Protein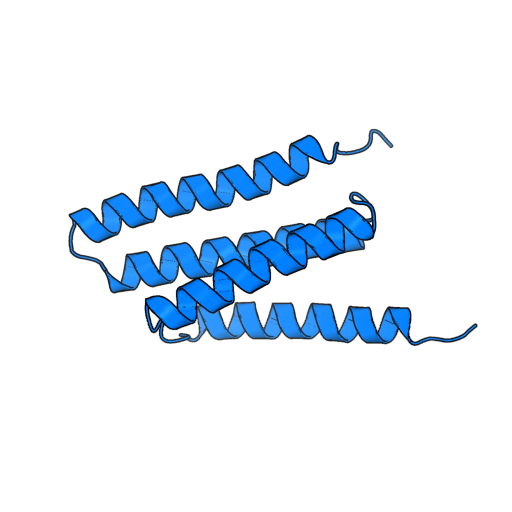 AF-A0A7J3MWX6-F1 (afdb_monomer)

Structure (mmCIF, N/CA/C/O backbone):
data_AF-A0A7J3MWX6-F1
#
_entry.id   AF-A0A7J3MWX6-F1
#
loop_
_atom_site.group_PDB
_atom_site.id
_atom_site.type_symbol
_atom_site.label_atom_id
_atom_site.label_alt_id
_atom_site.label_comp_id
_atom_site.label_asym_id
_atom_site.label_entity_id
_atom_site.label_seq_id
_atom_site.pdbx_PDB_ins_code
_atom_site.Cartn_x
_atom_site.Cartn_y
_atom_site.Cartn_z
_atom_site.occupancy
_atom_site.B_iso_or_equiv
_atom_site.auth_seq_id
_atom_site.auth_comp_id
_atom_site.auth_asym_id
_atom_site.auth_atom_id
_atom_site.pdbx_PDB_model_num
ATOM 1 N N . MET A 1 1 ? -12.658 14.880 23.080 1.00 43.94 1 MET A N 1
ATOM 2 C CA . MET A 1 1 ? -11.584 14.624 22.103 1.00 43.94 1 MET A CA 1
ATOM 3 C C . MET A 1 1 ? -12.183 14.924 20.749 1.00 43.94 1 MET A C 1
ATOM 5 O O . MET A 1 1 ? -13.185 14.306 20.415 1.00 43.94 1 MET A O 1
ATOM 9 N N . GLU A 1 2 ? -11.693 15.955 20.065 1.00 46.09 2 GLU A N 1
ATOM 10 C CA . GLU A 1 2 ? -12.142 16.281 18.708 1.00 46.09 2 GLU A CA 1
ATOM 11 C C . GLU A 1 2 ? -11.782 15.096 17.812 1.00 46.09 2 GLU A C 1
ATOM 13 O O . GLU A 1 2 ? -10.612 14.740 17.679 1.00 46.09 2 GLU A O 1
ATOM 18 N N . GLY A 1 3 ? -12.806 14.396 17.323 1.00 53.44 3 GLY A N 1
ATOM 19 C CA . GLY A 1 3 ? -12.628 13.202 16.514 1.00 53.44 3 GLY A CA 1
ATOM 20 C C . GLY A 1 3 ? -11.945 13.574 15.207 1.00 53.44 3 GLY A C 1
ATOM 21 O O . GLY A 1 3 ? -12.456 14.403 14.455 1.00 53.44 3 GLY A O 1
ATOM 22 N N . VAL A 1 4 ? -10.802 12.952 14.930 1.00 59.94 4 VAL A N 1
ATOM 23 C CA . VAL A 1 4 ? -10.274 12.876 13.567 1.00 59.94 4 VAL A CA 1
ATOM 24 C C . VAL A 1 4 ? -11.399 12.313 12.698 1.00 59.94 4 VAL A C 1
ATOM 26 O O . VAL A 1 4 ? -11.901 11.225 12.976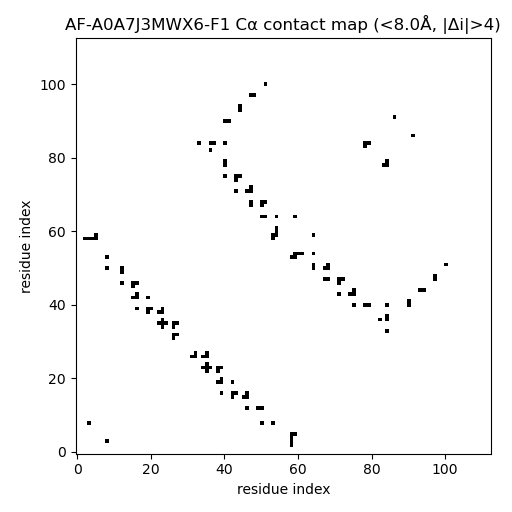 1.00 59.94 4 VAL A O 1
ATOM 29 N N . SER A 1 5 ? -11.868 13.076 11.710 1.00 71.12 5 SER A N 1
ATOM 30 C CA . SER A 1 5 ? -12.989 12.629 10.885 1.00 71.12 5 SER A CA 1
ATOM 31 C C . SER A 1 5 ? -12.535 11.487 9.976 1.00 71.12 5 SER A C 1
ATOM 33 O O . SER A 1 5 ? -11.437 11.532 9.421 1.00 71.12 5 SER A O 1
ATOM 35 N N . LYS A 1 6 ? -13.394 10.476 9.784 1.00 71.44 6 LYS A N 1
ATOM 36 C CA . LYS A 1 6 ? -13.203 9.395 8.796 1.00 71.44 6 LYS A CA 1
ATOM 37 C C . LYS A 1 6 ? -12.720 9.937 7.443 1.00 71.44 6 LYS A C 1
ATOM 39 O O . LYS A 1 6 ? -11.778 9.405 6.868 1.00 71.44 6 LYS A O 1
ATOM 44 N N . LEU A 1 7 ? -13.301 11.059 7.015 1.00 76.06 7 LEU A N 1
ATOM 45 C CA . LEU A 1 7 ? -12.948 11.759 5.782 1.00 76.06 7 LEU A CA 1
ATOM 46 C C . LEU A 1 7 ? -11.466 12.168 5.729 1.00 76.06 7 LEU A C 1
ATOM 48 O O . LEU A 1 7 ? -10.834 12.047 4.687 1.00 76.06 7 LEU A O 1
ATOM 52 N N . LEU A 1 8 ? -10.893 12.640 6.843 1.00 80.69 8 LEU A N 1
ATOM 53 C CA . LEU A 1 8 ? -9.481 13.025 6.892 1.00 80.69 8 LEU A CA 1
ATOM 54 C C . LEU A 1 8 ? -8.560 11.808 6.741 1.00 80.69 8 LEU A C 1
ATOM 56 O O . LEU A 1 8 ? -7.526 11.898 6.087 1.00 80.69 8 LEU A O 1
ATOM 60 N N . ILE A 1 9 ? -8.939 10.672 7.327 1.00 75.00 9 ILE A N 1
ATOM 61 C CA . ILE A 1 9 ? -8.169 9.426 7.243 1.00 75.00 9 ILE A CA 1
ATOM 62 C C . ILE A 1 9 ? -8.220 8.851 5.826 1.00 75.00 9 ILE A C 1
ATOM 64 O O . ILE A 1 9 ? -7.187 8.466 5.279 1.00 75.00 9 ILE A O 1
ATOM 68 N N . GLU A 1 10 ? -9.405 8.829 5.217 1.00 75.25 10 GLU A N 1
ATOM 69 C CA . GLU A 1 10 ? -9.574 8.432 3.817 1.00 75.25 10 GLU A CA 1
ATOM 70 C C . GLU A 1 10 ? -8.749 9.333 2.894 1.00 75.25 10 GLU A C 1
ATOM 72 O O . GLU A 1 10 ? -8.020 8.821 2.047 1.00 75.25 10 GLU A O 1
ATOM 77 N N . GLN A 1 11 ? -8.775 10.651 3.119 1.00 83.88 11 GLN A N 1
ATOM 78 C CA . GLN A 1 11 ? -7.971 11.599 2.349 1.00 83.88 11 GLN A CA 1
ATOM 79 C C . GLN A 1 11 ? -6.473 11.310 2.478 1.00 83.88 11 GLN A C 1
ATOM 81 O O . GLN A 1 11 ? -5.782 11.253 1.471 1.00 83.88 11 GLN A O 1
ATOM 86 N N . GLN A 1 12 ? -5.964 11.045 3.683 1.00 83.56 12 GLN A N 1
ATOM 87 C CA . GLN A 1 12 ? -4.549 10.709 3.873 1.00 83.56 12 GLN A CA 1
ATOM 88 C C . GLN A 1 12 ? -4.140 9.422 3.149 1.00 83.56 12 GLN A C 1
ATOM 90 O O . GLN A 1 12 ? -3.037 9.343 2.611 1.00 83.56 12 GLN A O 1
ATOM 95 N N . ILE A 1 13 ? -5.012 8.410 3.127 1.00 83.06 13 ILE A N 1
ATOM 96 C CA . ILE A 1 13 ? -4.762 7.172 2.378 1.00 83.06 13 ILE A CA 1
ATOM 97 C C . ILE A 1 13 ? -4.721 7.465 0.875 1.00 83.06 13 ILE A C 1
ATOM 99 O O . ILE A 1 13 ? -3.807 7.005 0.188 1.00 83.06 13 ILE A O 1
ATOM 103 N N . VAL A 1 14 ? -5.678 8.247 0.371 1.00 83.88 14 VAL A N 1
ATOM 104 C CA . VAL A 1 14 ? -5.722 8.664 -1.037 1.00 83.88 14 VAL A CA 1
ATOM 105 C C . VAL A 1 14 ? -4.470 9.457 -1.403 1.00 83.88 14 VAL A C 1
ATOM 107 O O . VAL A 1 14 ? -3.819 9.114 -2.385 1.00 83.88 14 VAL A O 1
ATOM 110 N N . ASP A 1 15 ? -4.064 10.424 -0.582 1.00 86.69 15 ASP A N 1
ATOM 111 C CA . ASP A 1 15 ? -2.884 11.259 -0.820 1.00 86.69 15 ASP A CA 1
ATOM 112 C C . ASP A 1 15 ? -1.603 10.414 -0.933 1.00 86.69 15 ASP A C 1
ATOM 114 O O . ASP A 1 15 ? -0.779 10.643 -1.822 1.00 86.69 15 ASP A O 1
ATOM 118 N N . VAL A 1 16 ? -1.437 9.399 -0.072 1.00 85.38 16 VAL A N 1
ATOM 119 C CA . VAL A 1 16 ? -0.302 8.458 -0.138 1.00 85.38 16 VAL A CA 1
ATOM 120 C C . VAL A 1 16 ? -0.293 7.704 -1.468 1.00 85.38 16 VAL A C 1
ATOM 122 O O . VAL A 1 16 ? 0.754 7.593 -2.114 1.00 85.38 16 VAL A O 1
ATOM 125 N N . LEU A 1 17 ? -1.449 7.195 -1.897 1.00 85.44 17 LEU A N 1
ATOM 126 C CA . LEU A 1 17 ? -1.569 6.417 -3.129 1.00 85.44 17 LEU A CA 1
ATOM 127 C C . LEU A 1 17 ? -1.403 7.285 -4.382 1.00 85.44 17 LEU A C 1
ATOM 129 O O . LEU A 1 17 ? -0.725 6.871 -5.322 1.00 85.44 17 LEU A O 1
ATOM 133 N N . GLU A 1 18 ? -1.971 8.490 -4.402 1.00 87.19 18 GLU A N 1
ATOM 134 C CA . GLU A 1 18 ? -1.828 9.438 -5.509 1.00 87.19 18 GLU A CA 1
ATOM 135 C C . GLU A 1 18 ? -0.386 9.921 -5.650 1.00 87.19 18 GLU A C 1
ATOM 137 O O . GLU A 1 18 ? 0.161 9.926 -6.758 1.00 87.19 18 GLU A O 1
ATOM 142 N N . H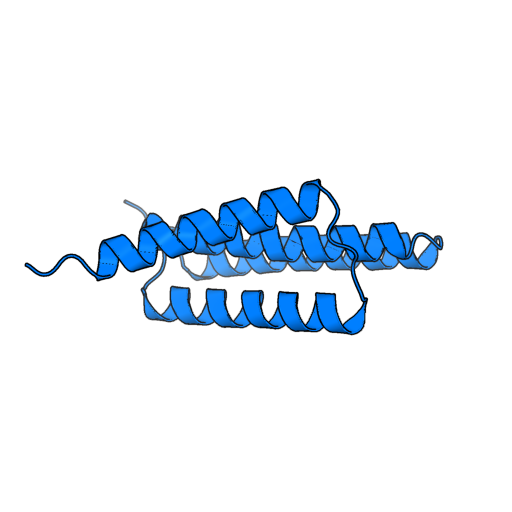IS A 1 19 ? 0.262 10.258 -4.532 1.00 87.75 19 HIS A N 1
ATOM 143 C CA . HIS A 1 19 ? 1.667 10.649 -4.526 1.00 87.75 19 HIS A CA 1
ATOM 144 C C . HIS A 1 19 ? 2.556 9.532 -5.082 1.00 87.75 19 HIS A C 1
ATOM 146 O O . HIS A 1 19 ? 3.393 9.772 -5.959 1.00 87.75 19 HIS A O 1
ATOM 152 N N . ALA A 1 20 ? 2.343 8.298 -4.619 1.00 88.94 20 ALA A N 1
ATOM 153 C CA . ALA A 1 20 ? 3.067 7.140 -5.120 1.00 88.94 20 ALA A CA 1
ATOM 154 C C . ALA A 1 20 ? 2.798 6.903 -6.609 1.00 88.94 20 ALA A C 1
ATOM 156 O O . ALA A 1 20 ? 3.737 6.703 -7.373 1.00 88.94 20 ALA A O 1
ATOM 157 N N . ASN A 1 21 ? 1.544 7.001 -7.057 1.00 86.25 21 ASN A N 1
ATOM 158 C CA . ASN A 1 21 ? 1.182 6.845 -8.464 1.00 86.25 21 ASN A CA 1
ATOM 159 C C . ASN A 1 21 ? 1.881 7.882 -9.361 1.00 86.25 21 ASN A C 1
ATOM 161 O O . ASN A 1 21 ? 2.415 7.539 -10.417 1.00 86.25 21 ASN A O 1
ATOM 165 N N . HIS A 1 22 ? 1.955 9.141 -8.927 1.00 89.38 22 HIS A N 1
ATOM 166 C CA . HIS A 1 22 ? 2.699 10.172 -9.649 1.00 89.38 22 HIS A CA 1
ATOM 167 C C . HIS A 1 22 ? 4.198 9.833 -9.739 1.00 89.38 22 HIS A C 1
ATOM 169 O O . HIS A 1 22 ? 4.800 9.913 -10.814 1.00 89.38 22 HIS A O 1
ATOM 175 N N . ARG A 1 23 ? 4.810 9.370 -8.640 1.00 90.38 23 ARG A N 1
ATOM 176 C CA . ARG A 1 23 ? 6.214 8.919 -8.643 1.00 90.38 23 ARG A CA 1
ATOM 177 C C . ARG A 1 23 ? 6.436 7.703 -9.544 1.00 90.38 23 ARG A C 1
ATOM 179 O O . ARG A 1 23 ? 7.425 7.668 -10.273 1.00 90.38 23 ARG A O 1
ATOM 186 N N . VAL A 1 24 ? 5.512 6.745 -9.554 1.00 88.00 24 VAL A N 1
ATOM 187 C CA . VAL A 1 24 ? 5.522 5.568 -10.439 1.00 88.00 24 VAL A CA 1
ATOM 188 C C . VAL A 1 24 ? 5.540 5.993 -11.902 1.00 88.00 24 VAL A C 1
ATOM 190 O O . VAL A 1 24 ? 6.339 5.467 -12.675 1.00 88.00 24 VAL A O 1
ATOM 193 N N . GLN A 1 25 ? 4.702 6.958 -12.289 1.00 88.88 25 GLN A N 1
ATOM 194 C CA . GLN A 1 25 ? 4.670 7.472 -13.660 1.00 88.88 25 GLN A CA 1
ATOM 195 C C . GLN A 1 25 ? 6.021 8.070 -14.071 1.00 88.88 25 GLN A C 1
ATOM 197 O O . GLN A 1 25 ? 6.526 7.733 -15.141 1.00 88.88 25 GLN A O 1
ATOM 202 N N . ILE A 1 26 ? 6.641 8.872 -13.197 1.00 92.94 26 ILE A N 1
ATOM 203 C CA . ILE A 1 26 ? 7.974 9.456 -13.427 1.00 92.94 26 ILE A CA 1
ATOM 204 C C . ILE A 1 26 ? 9.049 8.367 -13.548 1.00 92.94 26 ILE A C 1
ATOM 206 O O . ILE A 1 26 ? 9.892 8.400 -14.446 1.00 92.94 26 ILE A O 1
ATOM 210 N N . LEU A 1 27 ? 9.046 7.385 -12.646 1.00 91.88 27 LEU A N 1
ATOM 211 C CA . LEU A 1 27 ? 10.021 6.294 -12.668 1.00 91.88 27 LEU A CA 1
ATOM 212 C C . LEU A 1 27 ? 9.888 5.476 -13.956 1.00 91.88 27 LEU A C 1
ATOM 214 O O . LEU A 1 27 ? 10.887 5.225 -14.632 1.00 91.88 27 LEU A O 1
ATOM 218 N N . ARG A 1 28 ? 8.657 5.140 -14.358 1.00 90.12 28 ARG A N 1
ATOM 219 C CA . ARG A 1 28 ? 8.396 4.420 -15.610 1.00 90.12 28 ARG A CA 1
ATOM 220 C C . ARG A 1 28 ? 8.800 5.227 -16.841 1.00 90.12 28 ARG A C 1
ATOM 222 O O . ARG A 1 28 ? 9.418 4.648 -17.731 1.00 90.12 28 ARG A O 1
ATOM 229 N N . SER A 1 29 ? 8.514 6.532 -16.896 1.00 93.38 29 SER A N 1
ATOM 230 C CA . SER A 1 29 ? 8.918 7.373 -18.035 1.00 93.38 29 SER A CA 1
ATOM 231 C C . SER A 1 29 ? 10.436 7.464 -18.190 1.00 93.38 29 SER A C 1
ATOM 233 O O . SER A 1 29 ? 10.932 7.637 -19.298 1.00 93.38 29 SER A O 1
ATOM 235 N N . ASN A 1 30 ? 11.169 7.294 -17.089 1.00 95.19 30 ASN A N 1
ATOM 236 C CA . ASN A 1 30 ? 12.628 7.282 -17.062 1.00 95.19 30 ASN A CA 1
ATOM 237 C C . ASN A 1 30 ? 13.236 5.872 -17.227 1.00 95.19 30 ASN A C 1
ATOM 239 O O . ASN A 1 30 ? 14.453 5.723 -17.162 1.00 95.19 30 ASN A O 1
ATOM 243 N N . GLY A 1 31 ? 12.416 4.836 -17.444 1.00 92.25 31 GLY A N 1
ATOM 244 C CA . GLY A 1 31 ? 12.871 3.455 -17.654 1.00 92.25 31 GLY A CA 1
ATOM 245 C C . GLY A 1 31 ? 13.129 2.642 -16.377 1.00 92.25 31 GLY A C 1
ATOM 246 O O . GLY A 1 31 ? 13.563 1.494 -16.468 1.00 92.25 31 GLY A O 1
ATOM 247 N N . PHE A 1 32 ? 12.818 3.180 -15.197 1.00 90.75 32 PHE A N 1
ATOM 248 C CA . PHE A 1 32 ? 13.010 2.537 -13.890 1.00 90.75 32 PHE A CA 1
ATOM 249 C C . PHE A 1 32 ? 11.782 1.713 -13.476 1.00 90.75 32 PHE A C 1
ATOM 251 O O . PHE A 1 32 ? 11.075 2.028 -12.519 1.00 90.75 32 PHE A O 1
ATOM 258 N N . ALA A 1 33 ? 11.464 0.672 -14.250 1.00 85.56 33 ALA A N 1
ATOM 259 C CA . ALA A 1 33 ? 10.243 -0.110 -14.043 1.00 85.56 33 ALA A CA 1
ATOM 260 C C . ALA A 1 33 ? 10.209 -0.840 -12.688 1.00 85.56 33 ALA A C 1
ATOM 262 O O . ALA A 1 33 ? 9.165 -0.859 -12.044 1.00 85.56 33 ALA A O 1
ATOM 263 N N . LYS A 1 34 ? 11.339 -1.399 -12.235 1.00 83.69 34 LYS A N 1
ATOM 264 C CA . LYS A 1 34 ? 11.406 -2.155 -10.971 1.00 83.69 34 LYS A CA 1
ATOM 265 C C . LYS A 1 34 ? 11.255 -1.245 -9.758 1.00 83.69 34 LYS A C 1
ATOM 267 O O . LYS A 1 34 ? 10.577 -1.593 -8.799 1.00 83.69 34 LYS A O 1
ATOM 272 N N . GLU A 1 35 ? 11.876 -0.077 -9.813 1.00 88.00 35 GLU A N 1
ATOM 273 C CA . GLU A 1 35 ? 11.784 0.955 -8.790 1.00 88.00 35 GLU A CA 1
ATOM 274 C C . GLU A 1 35 ? 10.356 1.498 -8.717 1.00 88.00 35 GLU A C 1
ATOM 276 O O . GLU A 1 35 ? 9.838 1.705 -7.625 1.00 88.00 35 GLU A O 1
ATOM 281 N N . ALA A 1 36 ? 9.691 1.663 -9.866 1.00 86.44 36 ALA A N 1
ATOM 282 C CA . ALA A 1 36 ? 8.281 2.031 -9.918 1.00 86.44 36 ALA A CA 1
ATOM 283 C C . ALA A 1 36 ? 7.387 0.950 -9.287 1.00 86.44 36 ALA A C 1
ATOM 285 O O . ALA A 1 36 ? 6.497 1.256 -8.498 1.00 86.44 36 ALA A O 1
ATOM 286 N N . ASP A 1 37 ? 7.637 -0.323 -9.597 1.00 83.12 37 ASP A N 1
ATOM 287 C CA . ASP A 1 37 ? 6.894 -1.438 -9.008 1.00 83.12 37 ASP A CA 1
ATOM 288 C C . ASP A 1 37 ? 7.046 -1.475 -7.479 1.00 83.12 37 ASP A C 1
ATOM 290 O O . ASP A 1 37 ? 6.054 -1.621 -6.762 1.00 83.12 37 ASP A O 1
ATOM 294 N N . LYS A 1 38 ? 8.271 -1.268 -6.986 1.00 82.12 38 LYS A N 1
ATOM 295 C CA . LYS A 1 38 ? 8.572 -1.184 -5.555 1.00 82.12 38 LYS A CA 1
ATOM 296 C C . LYS A 1 38 ? 7.885 0.008 -4.887 1.00 82.12 38 LYS A C 1
ATOM 298 O O . LYS A 1 38 ? 7.246 -0.166 -3.856 1.00 82.12 38 LYS A O 1
ATOM 303 N N . GLU A 1 39 ? 7.976 1.195 -5.484 1.00 86.12 39 GLU A N 1
ATOM 304 C CA . GLU A 1 39 ? 7.371 2.427 -4.965 1.00 86.12 39 GLU A CA 1
ATOM 305 C C . GLU A 1 39 ? 5.866 2.256 -4.715 1.00 86.12 39 GLU A C 1
ATOM 307 O O . GLU A 1 39 ? 5.366 2.583 -3.638 1.00 86.12 39 GLU A O 1
ATOM 312 N N . PHE A 1 40 ? 5.145 1.678 -5.679 1.00 84.50 40 PHE A N 1
ATOM 313 C CA . PHE A 1 40 ? 3.706 1.480 -5.534 1.00 84.50 40 PHE A CA 1
ATOM 314 C C . PHE A 1 40 ? 3.358 0.423 -4.481 1.00 84.50 40 PHE A C 1
ATOM 316 O O . PHE A 1 40 ? 2.444 0.622 -3.681 1.00 84.50 40 PHE A O 1
ATOM 323 N N . ALA A 1 41 ? 4.098 -0.690 -4.443 1.00 81.81 41 ALA A N 1
ATOM 324 C CA . ALA A 1 41 ? 3.875 -1.740 -3.453 1.00 81.81 41 ALA A CA 1
ATOM 325 C C . ALA A 1 41 ? 4.098 -1.222 -2.018 1.00 81.81 41 ALA A C 1
ATOM 327 O O . ALA A 1 41 ? 3.277 -1.474 -1.133 1.00 81.81 41 ALA A O 1
ATOM 328 N N . THR A 1 42 ? 5.149 -0.425 -1.802 1.00 82.56 42 THR A N 1
ATOM 329 C CA . THR A 1 42 ? 5.426 0.233 -0.516 1.00 82.56 42 THR A CA 1
ATOM 330 C C . THR A 1 42 ? 4.308 1.190 -0.107 1.00 82.56 42 THR A C 1
ATOM 332 O O . THR A 1 42 ? 3.919 1.220 1.063 1.00 82.56 42 THR A O 1
ATOM 335 N N . ALA A 1 43 ? 3.747 1.948 -1.049 1.00 85.69 43 ALA A N 1
ATOM 336 C CA . ALA A 1 43 ? 2.648 2.865 -0.764 1.00 85.69 43 ALA A CA 1
ATOM 337 C C . ALA A 1 43 ? 1.378 2.133 -0.307 1.00 85.69 43 ALA A C 1
ATOM 339 O O . ALA A 1 43 ? 0.756 2.542 0.673 1.00 85.69 43 ALA A O 1
ATOM 340 N N . ILE A 1 44 ? 1.031 1.010 -0.947 1.00 82.69 44 ILE A N 1
ATOM 341 C CA . ILE A 1 44 ? -0.122 0.198 -0.530 1.00 82.69 44 ILE A CA 1
ATOM 342 C C . ILE A 1 44 ? 0.099 -0.390 0.873 1.00 82.69 44 ILE A C 1
ATOM 344 O O . ILE A 1 44 ? -0.805 -0.348 1.706 1.00 82.69 44 ILE A O 1
ATOM 348 N N . LEU A 1 45 ? 1.301 -0.895 1.173 1.00 82.00 45 LEU A N 1
ATOM 349 C CA . LEU A 1 45 ? 1.631 -1.400 2.514 1.00 82.00 45 LEU A CA 1
ATOM 350 C C . LEU A 1 45 ? 1.576 -0.296 3.574 1.00 82.00 45 LEU A C 1
ATOM 352 O O . LEU A 1 45 ? 1.069 -0.511 4.673 1.00 82.00 45 LEU A O 1
ATOM 356 N N . THR A 1 46 ? 2.039 0.904 3.231 1.00 82.44 46 THR A N 1
ATOM 357 C CA . THR A 1 46 ? 1.961 2.081 4.104 1.00 82.44 46 THR A CA 1
ATOM 358 C C . THR A 1 46 ? 0.505 2.455 4.387 1.00 82.44 46 THR A C 1
ATOM 360 O O . THR A 1 46 ? 0.140 2.666 5.543 1.00 82.44 46 THR A O 1
ATOM 363 N N . ALA A 1 47 ? -0.354 2.453 3.364 1.00 85.25 47 ALA A N 1
ATOM 364 C CA . ALA A 1 47 ? -1.789 2.677 3.520 1.00 85.25 47 ALA A CA 1
ATOM 365 C C . ALA A 1 47 ? -2.456 1.607 4.406 1.00 85.25 47 ALA A C 1
ATOM 367 O O . ALA A 1 47 ? -3.274 1.942 5.264 1.00 85.25 47 ALA A O 1
ATOM 368 N N . LEU A 1 48 ? -2.073 0.332 4.259 1.00 82.44 48 LEU A N 1
ATOM 369 C CA . LEU A 1 48 ? -2.550 -0.761 5.117 1.00 82.44 48 LEU A CA 1
ATOM 370 C C . LEU A 1 48 ? -2.136 -0.576 6.581 1.00 82.44 48 LEU A C 1
ATOM 372 O O . LEU A 1 48 ? -2.931 -0.846 7.483 1.00 82.44 48 LEU A O 1
ATOM 376 N N . LEU A 1 49 ? -0.908 -0.117 6.831 1.00 81.19 49 LEU A N 1
ATOM 377 C CA . LEU A 1 49 ? -0.414 0.157 8.181 1.00 81.19 49 LEU A CA 1
ATOM 378 C C . LEU A 1 49 ? -1.136 1.341 8.824 1.00 81.19 49 LEU A C 1
ATOM 380 O O . LEU A 1 49 ? -1.585 1.228 9.964 1.00 81.19 49 LEU A O 1
ATOM 384 N N . LEU A 1 50 ? -1.307 2.441 8.086 1.00 81.44 50 LEU A N 1
ATOM 385 C CA . LEU A 1 50 ? -2.090 3.599 8.528 1.00 81.44 50 LEU A CA 1
ATOM 386 C C . LEU A 1 50 ? -3.528 3.195 8.863 1.00 81.44 50 LEU A C 1
ATOM 388 O O . LEU A 1 50 ? -4.003 3.481 9.960 1.00 81.44 50 LEU A O 1
ATOM 392 N N . SER A 1 51 ? -4.192 2.463 7.964 1.00 82.00 51 SER A N 1
ATOM 393 C CA . SER A 1 51 ? -5.547 1.955 8.192 1.00 82.00 51 SER A CA 1
ATOM 394 C C . SER A 1 51 ? -5.625 1.105 9.470 1.00 82.00 51 SER A C 1
ATOM 396 O O . SER A 1 51 ? -6.450 1.380 10.342 1.00 82.00 51 SER A O 1
ATOM 398 N N . ASN A 1 52 ? -4.714 0.144 9.661 1.00 78.62 52 ASN A N 1
ATOM 399 C CA . ASN A 1 52 ? -4.685 -0.684 10.873 1.00 78.62 52 ASN A CA 1
ATOM 400 C C . ASN A 1 52 ? -4.430 0.118 12.157 1.00 78.62 52 ASN A C 1
ATOM 402 O O . ASN A 1 52 ? -5.038 -0.181 13.191 1.00 78.62 52 ASN A O 1
ATOM 406 N N . ALA A 1 53 ? -3.569 1.136 12.107 1.00 80.00 53 ALA A N 1
ATOM 407 C CA . ALA A 1 53 ? -3.318 2.017 13.242 1.00 80.00 53 ALA A CA 1
ATOM 408 C C . ALA A 1 53 ? -4.590 2.790 13.619 1.00 80.00 53 ALA A C 1
ATOM 410 O O . ALA A 1 53 ? -5.015 2.743 14.773 1.00 80.00 53 ALA A O 1
ATOM 411 N N . TYR A 1 54 ? -5.260 3.419 12.648 1.00 81.75 54 TYR A N 1
ATOM 412 C CA . TYR A 1 54 ? -6.504 4.157 12.893 1.00 81.75 54 TYR A CA 1
ATOM 413 C C . TYR A 1 54 ? -7.609 3.285 13.471 1.00 81.75 54 TYR A C 1
ATOM 415 O O . TYR A 1 54 ? -8.315 3.690 14.396 1.00 81.75 54 TYR A O 1
ATOM 423 N N . CYS A 1 55 ? -7.704 2.060 12.974 1.00 79.75 55 CYS A N 1
ATOM 424 C CA . CYS A 1 55 ? -8.642 1.083 13.478 1.00 79.75 55 CYS A CA 1
ATOM 425 C C . CYS A 1 55 ? -8.300 0.599 14.895 1.00 79.75 55 CYS A C 1
ATOM 427 O O . CYS A 1 55 ? -9.197 0.281 15.668 1.00 79.75 55 CYS A O 1
ATOM 429 N N . SER A 1 56 ? -7.018 0.534 15.263 1.00 79.94 56 SER A N 1
ATOM 430 C CA . SER A 1 56 ? -6.586 0.145 16.615 1.00 79.94 56 SER A CA 1
ATOM 431 C C . SER A 1 56 ? -6.811 1.256 17.643 1.00 79.94 56 SER A C 1
ATOM 433 O O . SER A 1 56 ? -7.151 0.974 18.787 1.00 79.94 56 SER A O 1
ATOM 435 N N . TYR A 1 57 ? -6.695 2.517 17.225 1.00 79.88 57 TYR A N 1
ATOM 436 C CA . TYR A 1 57 ? -6.983 3.684 18.065 1.00 79.88 57 TYR A CA 1
ATOM 437 C C . TYR A 1 57 ? -8.464 4.102 18.073 1.00 79.88 57 TYR A C 1
ATOM 439 O O . TYR A 1 57 ? -8.790 5.137 18.649 1.00 79.88 57 TYR A O 1
ATOM 447 N N . GLN A 1 58 ? -9.358 3.312 17.462 1.00 78.38 58 GLN A N 1
ATOM 448 C CA . GLN A 1 58 ? -10.807 3.567 17.404 1.00 78.38 58 GLN A CA 1
ATOM 449 C C . GLN A 1 58 ? -11.184 4.912 16.752 1.00 78.38 58 GLN A C 1
ATOM 451 O O . GLN A 1 58 ? -12.227 5.488 17.056 1.00 78.38 58 GLN A O 1
ATOM 456 N N . TYR A 1 59 ? -10.352 5.415 15.831 1.00 78.50 59 TYR A N 1
ATOM 457 C CA . TYR A 1 59 ? -10.701 6.582 15.008 1.00 78.50 59 TYR A CA 1
ATOM 458 C C . TYR A 1 59 ? -11.648 6.228 13.854 1.00 78.50 59 TYR A C 1
ATOM 460 O O . TYR A 1 59 ? -12.289 7.109 13.286 1.00 78.50 59 TYR A O 1
ATOM 468 N N . LEU A 1 60 ? -11.724 4.943 13.509 1.00 72.94 60 LEU A N 1
ATOM 469 C CA . LEU A 1 60 ? -12.622 4.388 12.506 1.00 72.94 60 LEU A CA 1
ATOM 470 C C . LEU A 1 60 ? -13.521 3.338 13.160 1.00 72.94 60 LEU A C 1
ATOM 472 O O . LEU A 1 60 ? -13.082 2.607 14.052 1.00 72.94 60 LEU A O 1
ATOM 476 N N . ASP A 1 61 ? -14.767 3.255 12.700 1.00 79.00 61 ASP A N 1
ATOM 477 C CA . ASP A 1 61 ? -15.664 2.165 13.066 1.00 79.00 61 ASP A CA 1
ATOM 478 C C . ASP A 1 61 ? -15.206 0.834 12.445 1.00 79.00 61 ASP A C 1
ATOM 480 O O . ASP A 1 61 ? -14.447 0.791 11.472 1.00 79.00 61 ASP A O 1
ATOM 484 N N . GLN A 1 62 ? -15.662 -0.268 13.039 1.00 75.12 62 GLN A N 1
ATOM 485 C CA . GLN A 1 62 ? -15.217 -1.611 12.677 1.00 75.12 62 GLN A CA 1
ATOM 486 C C . GLN A 1 62 ? -15.558 -1.983 11.226 1.00 75.12 62 GLN A C 1
ATOM 488 O O . GLN A 1 62 ? -14.751 -2.657 10.582 1.00 75.12 62 GLN A O 1
ATOM 493 N N . ASP A 1 63 ? -16.686 -1.511 10.694 1.00 77.44 63 ASP A N 1
ATOM 494 C CA . ASP A 1 63 ? -17.104 -1.803 9.321 1.00 77.44 63 ASP A CA 1
ATOM 495 C C . ASP A 1 63 ? -16.190 -1.086 8.320 1.00 77.44 63 ASP A C 1
ATOM 497 O O . ASP A 1 63 ? -15.628 -1.723 7.425 1.00 77.44 63 ASP A O 1
ATOM 501 N N . THR A 1 64 ? -15.928 0.207 8.541 1.00 77.19 64 THR A N 1
ATOM 502 C CA . THR A 1 64 ? -14.975 0.992 7.739 1.00 77.19 64 THR A CA 1
ATOM 503 C C . THR A 1 64 ? -13.574 0.373 7.765 1.00 77.19 64 THR A C 1
ATOM 505 O O . THR A 1 64 ? -12.877 0.331 6.751 1.00 77.19 64 THR A O 1
ATOM 508 N N . CYS A 1 65 ? -13.153 -0.148 8.916 1.00 77.56 65 CYS A N 1
ATOM 509 C CA . CYS A 1 65 ? -11.870 -0.827 9.062 1.00 77.56 65 CYS A CA 1
ATOM 510 C C . CYS A 1 65 ? -11.748 -2.096 8.220 1.00 77.56 65 CYS A C 1
ATOM 512 O O . CYS A 1 65 ? -10.703 -2.334 7.611 1.00 77.56 65 CYS A O 1
ATOM 514 N N . ILE A 1 66 ? -12.802 -2.910 8.188 1.00 76.62 66 ILE A N 1
ATOM 515 C CA . ILE A 1 66 ? -12.848 -4.127 7.377 1.00 76.62 66 ILE A CA 1
ATOM 516 C C . ILE A 1 66 ? -12.853 -3.762 5.891 1.00 76.62 66 ILE A C 1
ATOM 518 O O . ILE A 1 66 ? -12.102 -4.349 5.113 1.00 76.62 66 ILE A O 1
ATOM 522 N N . GLU A 1 67 ? -13.653 -2.771 5.497 1.00 76.75 67 GLU A N 1
ATOM 523 C CA . GLU A 1 67 ? -13.762 -2.331 4.107 1.00 76.75 67 GLU A CA 1
ATOM 524 C C . GLU A 1 67 ? -12.426 -1.803 3.564 1.00 76.75 67 GLU A C 1
ATOM 526 O O . GLU A 1 67 ? -11.952 -2.277 2.528 1.00 76.75 67 GLU A O 1
ATOM 531 N N . LEU A 1 68 ? -11.762 -0.903 4.299 1.00 76.19 68 LEU A N 1
ATOM 532 C CA . LEU A 1 68 ? -10.445 -0.379 3.920 1.00 76.19 68 LEU A CA 1
ATOM 533 C C . LEU A 1 68 ? -9.387 -1.482 3.851 1.00 76.19 68 LEU A C 1
ATOM 535 O O . LEU A 1 68 ? -8.596 -1.525 2.907 1.00 76.19 68 LEU A O 1
ATOM 539 N N . SER A 1 69 ? -9.379 -2.391 4.828 1.00 77.25 69 SER A N 1
ATOM 540 C CA . SER A 1 69 ? -8.421 -3.495 4.861 1.00 77.25 69 SER A CA 1
ATOM 541 C C . SER A 1 69 ? -8.608 -4.444 3.673 1.00 77.25 69 SER A C 1
ATOM 543 O O . SER A 1 69 ? -7.622 -4.819 3.035 1.00 77.25 69 SER A O 1
ATOM 545 N N . ASN A 1 70 ? -9.856 -4.765 3.317 1.00 73.19 70 ASN A N 1
ATOM 546 C CA . ASN A 1 70 ? -10.179 -5.589 2.154 1.00 73.19 70 ASN A CA 1
ATOM 547 C C . ASN A 1 70 ? -9.794 -4.902 0.840 1.00 73.19 70 ASN A C 1
ATOM 549 O O . ASN A 1 70 ? -9.168 -5.530 -0.012 1.00 73.19 70 ASN A O 1
ATOM 553 N N . LEU A 1 71 ? -10.129 -3.618 0.677 1.00 78.50 71 LEU A N 1
ATOM 554 C CA . LEU A 1 71 ? -9.822 -2.859 -0.536 1.00 78.50 71 LEU A CA 1
ATOM 555 C C . LEU A 1 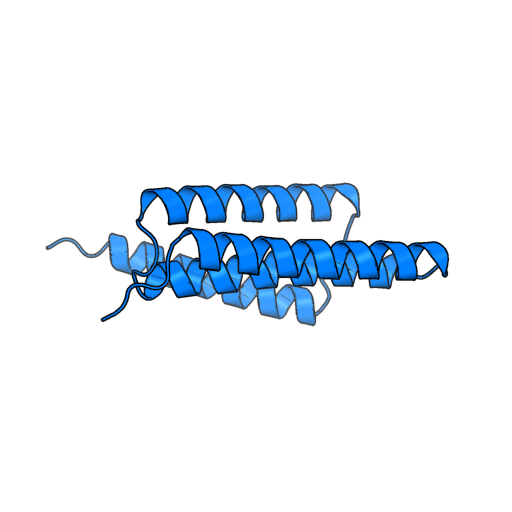71 ? -8.310 -2.770 -0.774 1.00 78.50 71 LEU A C 1
ATOM 557 O O . LEU A 1 71 ? -7.822 -3.086 -1.863 1.00 78.50 71 LEU A O 1
ATOM 561 N N . LEU A 1 72 ? -7.558 -2.362 0.249 1.00 79.62 72 LEU A N 1
ATOM 562 C CA . LEU A 1 72 ? -6.109 -2.197 0.158 1.00 79.62 72 LEU A CA 1
ATOM 563 C C . LEU A 1 72 ? -5.392 -3.549 0.032 1.00 79.62 72 LEU A C 1
ATOM 565 O O . LEU A 1 72 ? -4.470 -3.681 -0.773 1.00 79.62 72 LEU A O 1
ATOM 569 N N . GLY A 1 73 ? -5.847 -4.573 0.762 1.00 74.00 73 GLY A N 1
ATOM 570 C CA . GLY A 1 73 ? -5.308 -5.930 0.676 1.00 74.00 73 GLY A CA 1
ATOM 571 C C . GLY A 1 73 ? -5.525 -6.554 -0.704 1.00 74.00 73 GLY A C 1
ATOM 572 O O . GLY A 1 73 ? -4.588 -7.097 -1.292 1.00 74.00 73 GLY A O 1
ATOM 573 N N . TYR A 1 74 ? -6.728 -6.410 -1.268 1.00 72.19 74 TYR A N 1
ATOM 574 C CA . TYR A 1 74 ? -7.027 -6.846 -2.633 1.00 72.19 74 TYR A CA 1
ATOM 575 C C . TYR A 1 74 ? -6.169 -6.105 -3.663 1.00 72.19 74 TYR A C 1
ATOM 577 O O . TYR A 1 74 ? -5.581 -6.730 -4.547 1.00 72.19 74 TYR A O 1
ATOM 585 N N . THR A 1 75 ? -6.037 -4.784 -3.519 1.00 78.12 75 THR A N 1
ATOM 586 C CA . THR A 1 75 ? -5.208 -3.955 -4.407 1.00 78.12 75 THR A CA 1
ATOM 587 C C . THR A 1 75 ? -3.751 -4.419 -4.394 1.00 78.12 75 THR A C 1
ATOM 589 O O . THR A 1 75 ? -3.161 -4.600 -5.460 1.00 78.12 75 THR A O 1
ATOM 592 N N . LEU A 1 76 ? -3.188 -4.697 -3.212 1.00 77.88 76 LEU A N 1
ATOM 593 C CA . LEU A 1 76 ? -1.834 -5.236 -3.079 1.00 77.88 76 LEU A CA 1
ATOM 594 C C . LEU A 1 76 ? -1.690 -6.593 -3.777 1.00 77.88 76 LEU A C 1
ATOM 596 O O . LE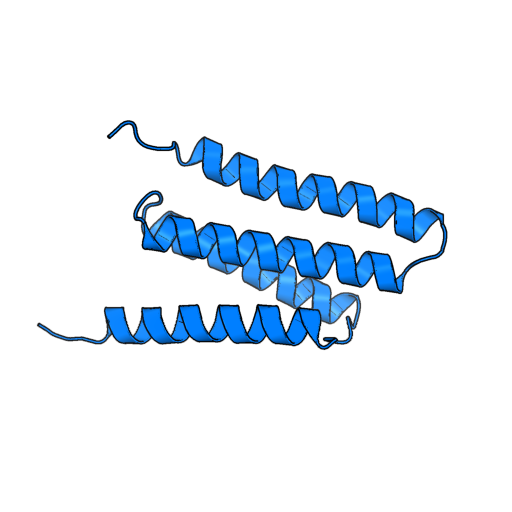U A 1 76 ? -0.748 -6.794 -4.543 1.00 77.88 76 LEU A O 1
ATOM 600 N N . ALA A 1 77 ? -2.630 -7.511 -3.542 1.00 70.94 77 ALA A N 1
ATOM 601 C CA . ALA A 1 77 ? -2.593 -8.853 -4.114 1.00 70.94 77 ALA A CA 1
ATOM 602 C C . ALA A 1 77 ? -2.641 -8.822 -5.650 1.00 70.94 77 ALA A C 1
ATOM 604 O O . ALA A 1 77 ? -1.824 -9.468 -6.311 1.00 70.94 77 ALA A O 1
ATOM 605 N N . VAL A 1 78 ? -3.550 -8.025 -6.224 1.00 72.50 78 VAL A N 1
ATOM 606 C CA . VAL A 1 78 ? -3.646 -7.829 -7.677 1.00 72.50 78 VAL A CA 1
ATOM 607 C C . VAL A 1 78 ? -2.369 -7.201 -8.226 1.00 72.50 78 VAL A C 1
ATOM 609 O O . VAL A 1 78 ? -1.875 -7.640 -9.266 1.00 72.50 78 VAL A O 1
ATOM 612 N N . TYR A 1 79 ? -1.804 -6.208 -7.536 1.00 74.00 79 TYR A N 1
ATOM 613 C CA . TYR A 1 79 ? -0.590 -5.538 -7.990 1.00 74.00 79 TYR A CA 1
ATOM 614 C C . TYR A 1 79 ? 0.616 -6.485 -8.014 1.00 74.00 79 TYR A C 1
ATOM 616 O O . TYR A 1 79 ? 1.290 -6.602 -9.039 1.00 74.00 79 TYR A O 1
ATOM 624 N N . ILE A 1 80 ? 0.844 -7.237 -6.932 1.00 70.88 80 ILE A N 1
ATOM 625 C CA . ILE A 1 80 ? 1.915 -8.242 -6.861 1.00 70.88 80 ILE A CA 1
ATOM 626 C C . ILE A 1 80 ? 1.735 -9.298 -7.959 1.00 70.88 80 ILE A C 1
ATOM 628 O O . ILE A 1 80 ? 2.700 -9.627 -8.654 1.00 70.88 80 ILE A O 1
ATOM 632 N N . ALA A 1 81 ? 0.509 -9.794 -8.162 1.00 69.38 81 ALA A N 1
ATOM 633 C CA . ALA A 1 81 ?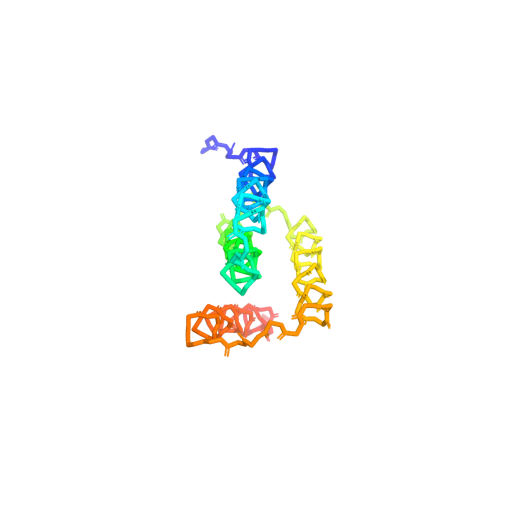 0.214 -10.785 -9.195 1.00 69.38 81 ALA A CA 1
ATOM 634 C C . ALA A 1 81 ? 0.463 -10.249 -10.616 1.00 69.38 81 ALA A C 1
ATOM 636 O O . ALA A 1 81 ? 1.004 -10.964 -11.462 1.00 69.38 81 ALA A O 1
ATOM 637 N N . THR A 1 82 ? 0.106 -8.987 -10.868 1.00 70.69 82 THR A N 1
ATOM 638 C CA . THR A 1 82 ? 0.216 -8.345 -12.187 1.00 70.69 82 THR A CA 1
ATOM 639 C C . THR A 1 82 ? 1.665 -8.027 -12.542 1.00 70.69 82 THR A C 1
ATOM 641 O O . THR A 1 82 ? 2.117 -8.340 -13.643 1.00 70.69 82 THR A O 1
ATOM 644 N N . TYR A 1 83 ? 2.411 -7.437 -11.609 1.00 68.56 83 TYR A N 1
ATOM 645 C CA . TYR A 1 83 ? 3.758 -6.924 -11.871 1.00 68.56 83 TYR A CA 1
ATOM 646 C C . TYR A 1 83 ? 4.871 -7.887 -11.451 1.00 68.56 83 TYR A C 1
ATOM 648 O O . TYR A 1 83 ? 6.047 -7.590 -11.645 1.00 68.56 83 TYR A O 1
ATOM 656 N N . ARG A 1 84 ? 4.519 -9.066 -10.911 1.00 63.75 84 ARG A N 1
ATOM 657 C CA . ARG A 1 84 ? 5.469 -10.059 -10.375 1.00 63.75 84 ARG A CA 1
ATOM 658 C C . ARG A 1 84 ? 6.519 -9.401 -9.483 1.00 63.75 84 ARG A C 1
ATOM 660 O O . ARG A 1 84 ? 7.709 -9.715 -9.585 1.00 63.75 84 ARG A O 1
ATOM 667 N N . VAL A 1 85 ? 6.070 -8.458 -8.654 1.00 64.44 85 VAL A N 1
ATOM 668 C CA . VAL A 1 85 ? 6.942 -7.704 -7.757 1.00 64.44 85 VAL A CA 1
ATOM 669 C C . VAL A 1 85 ? 7.686 -8.725 -6.908 1.00 64.44 85 VAL A C 1
ATOM 671 O O . VAL A 1 85 ? 7.068 -9.490 -6.166 1.00 64.44 85 VAL A O 1
ATOM 674 N N . ARG A 1 86 ? 9.012 -8.805 -7.069 1.00 64.62 86 ARG A N 1
ATOM 675 C CA . ARG A 1 86 ? 9.818 -9.598 -6.144 1.00 64.62 86 ARG A CA 1
ATOM 676 C C . ARG A 1 86 ? 9.750 -8.882 -4.810 1.00 64.62 86 ARG A C 1
ATOM 678 O O . ARG A 1 86 ? 10.154 -7.728 -4.725 1.00 64.62 86 ARG A O 1
ATOM 685 N N . VAL A 1 87 ? 9.223 -9.583 -3.817 1.00 59.44 87 VAL A N 1
ATOM 686 C CA . VAL A 1 87 ? 9.326 -9.188 -2.419 1.00 59.44 87 VAL A CA 1
ATOM 687 C C . VAL A 1 87 ? 10.823 -9.119 -2.119 1.00 59.44 87 VAL A C 1
ATOM 689 O O . VAL A 1 87 ? 11.513 -10.136 -2.163 1.00 59.44 87 VAL A O 1
ATOM 692 N N . ASP A 1 88 ? 11.345 -7.905 -1.987 1.00 67.56 88 ASP A N 1
ATOM 693 C CA . ASP A 1 88 ? 12.677 -7.674 -1.450 1.00 67.56 88 ASP A CA 1
ATOM 694 C C . ASP A 1 88 ? 12.593 -7.536 0.075 1.00 67.56 88 ASP A C 1
ATOM 696 O O . ASP A 1 88 ? 11.508 -7.557 0.654 1.00 67.56 88 ASP A O 1
ATOM 700 N N . GLU A 1 89 ? 13.740 -7.425 0.736 1.00 64.81 89 GLU A N 1
ATOM 701 C CA . GLU A 1 89 ? 13.840 -7.460 2.200 1.00 64.81 89 GLU A CA 1
ATOM 702 C C . GLU A 1 89 ? 12.995 -6.361 2.887 1.00 64.81 89 GLU A C 1
ATOM 704 O O . GLU A 1 89 ? 12.432 -6.574 3.962 1.00 64.81 89 GLU A O 1
ATOM 709 N N . GLU A 1 90 ? 12.824 -5.203 2.237 1.00 62.81 90 GLU A N 1
ATOM 710 C CA . GLU A 1 90 ? 11.979 -4.105 2.728 1.00 62.81 90 GLU A CA 1
ATOM 711 C C . GLU A 1 90 ? 10.483 -4.433 2.616 1.00 62.81 90 GLU A C 1
ATOM 713 O O . GLU A 1 90 ? 9.732 -4.253 3.580 1.00 62.81 90 GLU A O 1
ATOM 718 N N . LEU A 1 91 ? 10.049 -4.959 1.465 1.00 66.75 91 LEU A N 1
ATOM 719 C CA . LEU A 1 91 ? 8.681 -5.443 1.259 1.00 66.75 91 LEU A CA 1
ATOM 720 C C . LEU A 1 91 ? 8.347 -6.606 2.204 1.00 66.75 91 LEU A C 1
ATOM 722 O O . LEU A 1 91 ? 7.245 -6.657 2.749 1.00 66.75 91 LEU A O 1
ATOM 726 N N . GLU A 1 92 ? 9.300 -7.509 2.435 1.00 70.69 92 GLU A N 1
ATOM 727 C CA . GLU A 1 92 ? 9.152 -8.653 3.335 1.00 70.69 92 GLU A CA 1
ATOM 728 C C . GLU A 1 92 ? 9.024 -8.212 4.794 1.00 70.69 92 GLU A C 1
ATOM 730 O O . GLU A 1 92 ? 8.173 -8.722 5.524 1.00 70.69 92 GLU A O 1
ATOM 735 N N . THR A 1 93 ? 9.807 -7.214 5.209 1.00 70.06 93 THR A N 1
ATOM 736 C CA . THR A 1 93 ? 9.730 -6.636 6.557 1.00 70.06 93 THR A CA 1
ATOM 737 C C . THR A 1 93 ? 8.370 -5.984 6.798 1.00 70.06 93 THR A C 1
ATOM 739 O O . THR A 1 93 ? 7.721 -6.261 7.809 1.00 70.06 93 THR A O 1
ATOM 742 N N . LEU A 1 94 ? 7.900 -5.154 5.860 1.00 64.94 94 LEU A N 1
ATOM 743 C CA . LEU A 1 94 ? 6.592 -4.499 5.954 1.00 64.94 94 LEU A CA 1
ATOM 744 C C . LEU A 1 94 ? 5.442 -5.512 5.945 1.00 64.94 94 LEU A C 1
ATOM 746 O O . LEU A 1 94 ? 4.500 -5.387 6.729 1.00 64.94 94 LEU A O 1
ATOM 750 N N . TRP A 1 95 ? 5.535 -6.536 5.096 1.00 68.19 95 TRP A N 1
ATOM 751 C CA . TRP A 1 95 ? 4.564 -7.622 5.039 1.00 68.19 95 TRP A CA 1
ATOM 752 C C . TRP A 1 95 ? 4.522 -8.430 6.341 1.00 68.19 95 TRP A C 1
ATOM 754 O O . TRP A 1 95 ? 3.448 -8.633 6.905 1.00 68.19 95 TRP A O 1
ATOM 764 N N . THR A 1 96 ? 5.681 -8.827 6.867 1.00 71.75 96 THR A N 1
ATOM 765 C CA . THR A 1 96 ? 5.796 -9.565 8.136 1.00 71.75 96 THR A CA 1
ATOM 766 C C . THR A 1 96 ? 5.238 -8.745 9.297 1.00 71.75 96 THR A C 1
ATOM 768 O O . THR A 1 96 ? 4.515 -9.266 10.149 1.00 71.75 96 THR A O 1
ATOM 771 N N . TYR A 1 97 ? 5.522 -7.441 9.317 1.00 67.62 97 TYR A N 1
ATOM 772 C CA . TYR A 1 97 ? 4.975 -6.541 10.322 1.00 67.62 97 TYR A CA 1
ATOM 773 C C . TYR A 1 97 ? 3.443 -6.464 10.234 1.00 67.62 97 TYR A C 1
ATOM 775 O O . TYR A 1 97 ? 2.769 -6.645 11.249 1.00 67.62 97 TYR A O 1
ATOM 783 N N . LEU A 1 98 ? 2.873 -6.315 9.034 1.00 64.69 98 LEU A N 1
ATOM 784 C CA . LEU A 1 98 ? 1.420 -6.355 8.818 1.00 64.69 98 LEU A CA 1
ATOM 785 C C . LEU A 1 98 ? 0.784 -7.672 9.272 1.00 64.69 98 LEU A C 1
ATOM 787 O O . LEU A 1 98 ? -0.232 -7.648 9.967 1.00 64.69 98 LEU A O 1
ATOM 791 N N . GLN A 1 99 ? 1.395 -8.810 8.939 1.00 66.94 99 GLN A N 1
ATOM 792 C CA . GLN A 1 99 ? 0.931 -10.117 9.405 1.00 66.94 99 GLN A CA 1
ATOM 793 C C . GLN A 1 99 ? 0.919 -10.190 10.936 1.00 66.94 99 GLN A C 1
ATOM 795 O O . GLN A 1 99 ? -0.059 -10.653 11.515 1.00 66.94 99 GLN A O 1
ATOM 800 N N . SER A 1 100 ? 1.955 -9.670 11.605 1.00 70.19 100 SER A N 1
ATOM 801 C CA . SER A 1 100 ? 2.018 -9.660 13.072 1.00 70.19 100 SER A CA 1
ATOM 802 C C . SER A 1 100 ? 0.888 -8.844 13.716 1.00 70.19 100 SER A C 1
ATOM 804 O O . SER A 1 100 ? 0.330 -9.267 14.731 1.00 70.19 100 SER A O 1
ATOM 806 N N . LEU A 1 101 ? 0.500 -7.719 13.104 1.00 63.16 101 LEU A N 1
ATOM 807 C CA . LEU A 1 101 ? -0.601 -6.875 13.575 1.00 63.16 101 LEU A CA 1
ATOM 808 C C . LEU A 1 101 ? -1.964 -7.558 13.391 1.00 63.16 101 LEU A C 1
ATOM 810 O O . LEU A 1 101 ? -2.831 -7.443 14.259 1.00 63.16 101 LEU A O 1
ATOM 814 N N . TRP A 1 102 ? -2.153 -8.305 12.298 1.00 59.38 102 TRP A N 1
ATOM 815 C CA . TRP A 1 102 ? -3.372 -9.088 12.081 1.00 59.38 102 TRP A CA 1
ATOM 816 C C . TRP A 1 102 ? -3.510 -10.253 13.060 1.00 59.38 102 TRP A C 1
ATOM 818 O O . TRP A 1 102 ? -4.575 -10.403 13.658 1.00 59.38 102 TRP A O 1
ATOM 828 N N . THR A 1 103 ? -2.445 -11.020 13.303 1.00 59.31 103 THR A N 1
ATOM 829 C CA . THR A 1 103 ? -2.485 -12.129 14.271 1.00 59.31 103 THR A CA 1
ATOM 830 C C . THR A 1 103 ? -2.810 -11.625 15.680 1.00 59.31 103 THR A C 1
ATOM 832 O O . THR A 1 103 ? -3.597 -12.237 16.396 1.00 59.31 103 THR A O 1
ATOM 835 N N . GLN A 1 104 ? -2.269 -10.468 16.082 1.00 56.09 104 GLN A N 1
ATOM 836 C CA . GLN A 1 104 ? -2.605 -9.845 17.369 1.00 56.09 104 GLN A CA 1
ATOM 837 C C . GLN A 1 104 ? -4.079 -9.416 17.453 1.00 56.09 104 GLN A C 1
ATOM 839 O O . GLN A 1 104 ? -4.688 -9.509 18.520 1.00 56.09 104 GLN A O 1
ATOM 844 N N . ARG A 1 105 ? -4.674 -8.989 16.332 1.00 53.75 105 ARG A N 1
ATOM 845 C CA . ARG A 1 105 ? -6.102 -8.661 16.237 1.00 53.75 105 ARG A CA 1
ATOM 846 C C . ARG A 1 105 ? -7.002 -9.883 16.351 1.00 53.75 105 ARG A C 1
ATOM 848 O O . ARG A 1 105 ? -7.962 -9.832 17.112 1.00 53.75 105 ARG A O 1
ATOM 855 N N . GLU A 1 106 ? -6.699 -10.971 15.647 1.00 49.72 106 GLU A N 1
ATOM 856 C CA . GLU A 1 106 ? -7.470 -12.218 15.770 1.00 49.72 106 GLU A CA 1
ATOM 857 C C . GLU A 1 106 ? -7.417 -12.765 17.201 1.00 49.72 106 GLU A C 1
ATOM 859 O O . GLU A 1 106 ? -8.448 -13.156 17.750 1.00 49.72 106 GLU A O 1
ATOM 864 N N . VAL A 1 107 ? -6.250 -12.687 17.856 1.00 40.81 107 VAL A N 1
ATOM 865 C CA . VAL A 1 107 ? -6.115 -13.049 19.273 1.00 40.81 107 VAL A CA 1
ATOM 866 C C . VAL A 1 107 ? -7.006 -12.169 20.156 1.00 40.81 107 VAL A C 1
ATOM 868 O O . VAL A 1 107 ? -7.734 -12.710 20.984 1.00 40.81 107 VAL A O 1
ATOM 871 N N . ALA A 1 108 ? -7.030 -10.848 19.949 1.00 37.75 108 ALA A N 1
ATOM 872 C CA . ALA A 1 108 ? -7.868 -9.925 20.724 1.00 37.75 108 ALA A CA 1
ATOM 873 C C . ALA A 1 108 ? -9.383 -10.156 20.546 1.00 37.75 108 ALA A C 1
ATOM 875 O O . ALA A 1 108 ? -10.146 -9.918 21.480 1.00 37.75 108 ALA A O 1
ATOM 876 N N . VAL A 1 109 ? -9.821 -10.642 19.380 1.00 40.66 109 VAL A N 1
ATOM 877 C CA . VAL A 1 109 ? -11.231 -10.993 19.106 1.00 40.66 109 VAL A CA 1
ATOM 878 C C . VAL A 1 109 ? -11.597 -12.370 19.680 1.00 40.66 109 VAL A C 1
ATOM 880 O O . VAL A 1 109 ? -12.760 -12.632 19.975 1.00 40.66 109 VAL A O 1
ATOM 883 N N . SER A 1 110 ? -10.611 -13.249 19.870 1.00 34.19 110 SER A N 1
ATOM 884 C CA . SER A 1 110 ? -10.815 -14.634 20.314 1.00 34.19 110 SER A CA 1
ATOM 885 C C . SER A 1 110 ? -10.796 -14.859 21.830 1.00 34.19 110 SER A C 1
ATOM 887 O O . SER A 1 110 ? -10.982 -16.000 22.242 1.00 34.19 110 SER A O 1
ATOM 889 N N . ILE A 1 111 ? -10.596 -13.826 22.664 1.00 32.75 111 ILE A N 1
ATOM 890 C CA . ILE A 1 111 ? -10.723 -13.949 24.128 1.00 32.75 111 ILE A CA 1
ATOM 891 C C . ILE A 1 111 ? -12.222 -13.948 24.475 1.00 32.75 111 ILE A C 1
ATOM 893 O O . ILE A 1 111 ? -12.851 -12.889 24.407 1.00 32.75 111 ILE A O 1
ATOM 897 N N . PRO A 1 112 ? -12.828 -15.094 24.841 1.00 35.66 112 PRO A N 1
ATOM 898 C CA . PRO A 1 112 ? -14.197 -15.119 25.330 1.00 35.66 112 PRO A CA 1
ATOM 899 C C . PRO A 1 112 ? -14.218 -14.503 26.733 1.00 35.66 112 PRO A C 1
ATOM 901 O O . PRO A 1 112 ? -13.265 -14.661 27.501 1.00 35.66 112 PRO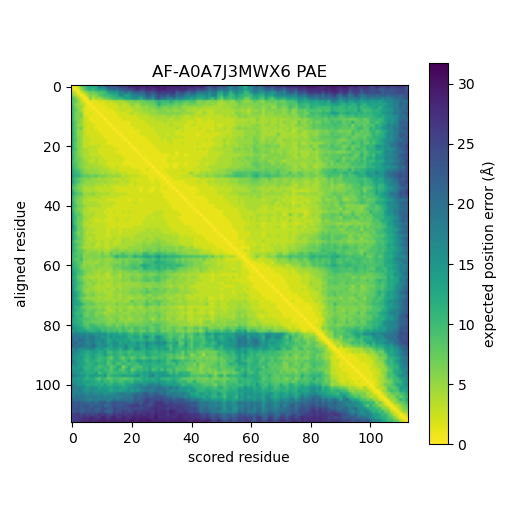 A O 1
ATOM 904 N N . SER A 1 113 ? -15.302 -13.794 27.041 1.00 40.75 113 SER A N 1
ATOM 905 C CA . SER A 1 113 ? -15.607 -13.309 28.394 1.00 40.75 113 SER A CA 1
ATOM 906 C C . SER A 1 113 ? -15.848 -14.462 29.363 1.00 40.75 113 SER A C 1
ATOM 908 O O . SER A 1 113 ? -16.356 -15.515 28.913 1.00 40.75 113 SER A O 1
#

Solvent-accessible surface area (backbone atoms only — not comparable to full-atom values): 6243 Å² total; per-residue (Å²): 129,88,72,70,50,61,67,58,55,52,48,53,44,49,52,46,47,52,53,28,50,55,49,26,53,53,29,43,77,71,69,37,52,68,58,19,51,48,48,43,54,52,32,44,52,51,40,48,50,51,50,53,50,39,42,72,71,63,56,40,58,71,66,62,42,51,51,52,49,49,53,44,51,49,50,47,54,53,47,38,68,72,68,61,57,75,76,44,74,67,54,46,50,54,49,53,51,51,52,54,57,50,55,53,48,54,54,66,71,65,63,79,132

Mean predicted aligned error: 8.54 Å

Sequence (113 aa):
MEGVSKLLIEQQIVDVLEHANHRVQILRSNGFAKEADKEFATAILTALLLSNAYCSYQYLDQDTCIELSNLLGYTLAVYIATYRVRVDEELETLWTYLQSLWTQREVAVSIPS

Foldseek 3Di:
DPQPAPVNLVVVLVVLQVVLVVVLVVCVVVVNNLVNLVSNLVSLLVNLVSLLVCVVVVSDDPVVSVVSNVVSVVVNVVSCVVSVRPCD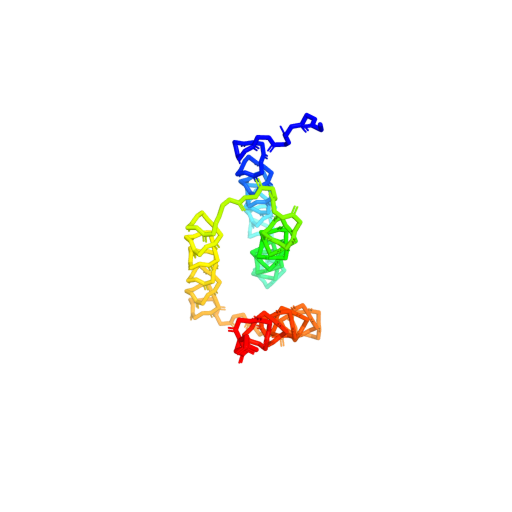PVNVVSVVVSVVSVVVVVVVVPDDD

Secondary structure (DSSP, 8-state):
--PPPHHHHHHHHHHHHHHHHHHHHHHHHTT-HHHHHHHHHHHHHHHHHHHHHHHHTTSS-HHHHHHHHHHHHH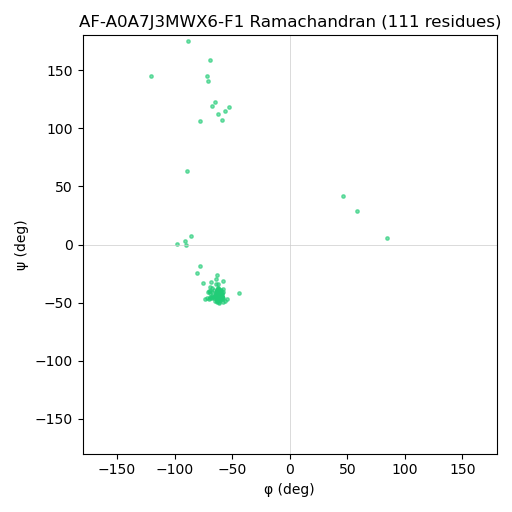HHHHHHHHHT----HHHHHHHHHHHHHHHHHHHHHS---

Organism: NCBI:txid334771

Nearest PDB structures (foldseek):
  2rld-assembly1_B  TM=7.712E-01  e=2.754E+00  Bacteroides thetaiotaomicron VPI-5482
  2rld-assembly1_E  TM=7.580E-01  e=2.754E+00  Bacteroides thetaiotaomicron VPI-5482
  6wz1-assembly1_C-3  TM=5.413E-01  e=1.895E+00  Escherichia coli
  2gsc-assembly1_D  TM=7.943E-01  e=5.813E+00  Xanthomonas campestris pv. campestris
  7lsn-assembly1_C  TM=5.602E-01  e=2.475E+00  Escherichia coli

Radius of gyration: 15.54 Å; Cα contacts (8 Å, |Δi|>4): 76; chains: 1; bounding box: 31×31×46 Å

pLDDT: mean 73.93, std 13.94, range [32.75, 95.19]